Protein AF-A0A9J7E4Y8-F1 (afdb_monomer_lite)

Secondary structure (DSSP, 8-state):
---HHHHHHHHTTTTGGG-SEEEEEEE----TTS---S-EEEEEEETTTTEEEEE-SSTTTTHHHHHHHHHHHHHHH-SS--EEEE---PPPSSSS-HHHHHHHHHHHHHHHHHHHS-STT----SPP-HHHHHHHHHHHHHHHH--

pLDDT: mean 95.01, std 5.18, range [61.28, 98.75]

Structure (mmCIF, N/CA/C/O backbone):
data_AF-A0A9J7E4Y8-F1
#
_entry.id   AF-A0A9J7E4Y8-F1
#
loop_
_atom_site.group_PDB
_atom_site.id
_atom_site.type_symbol
_atom_site.label_atom_id
_atom_site.label_alt_id
_atom_site.label_comp_id
_atom_site.label_asym_id
_atom_site.label_entity_id
_atom_site.label_seq_id
_atom_site.pdbx_PDB_ins_code
_atom_site.Cartn_x
_atom_site.Cartn_y
_atom_site.Cartn_z
_atom_site.occupancy
_atom_site.B_iso_or_equiv
_atom_site.auth_seq_id
_atom_site.auth_comp_id
_atom_site.auth_asym_id
_atom_site.auth_atom_id
_atom_site.pdbx_PDB_model_num
ATOM 1 N N . MET A 1 1 ? -22.290 5.982 -7.780 1.00 61.28 1 MET A N 1
ATOM 2 C CA . MET A 1 1 ? -21.967 5.666 -6.376 1.00 61.28 1 MET A CA 1
ATOM 3 C C . MET A 1 1 ? -22.011 4.158 -6.281 1.00 61.28 1 MET A C 1
ATOM 5 O O . MET A 1 1 ? -23.034 3.607 -6.663 1.00 61.28 1 MET A O 1
ATOM 9 N N . VAL A 1 2 ? -20.900 3.516 -5.924 1.00 74.69 2 VAL A N 1
ATOM 10 C CA . VAL A 1 2 ? -20.845 2.051 -5.784 1.00 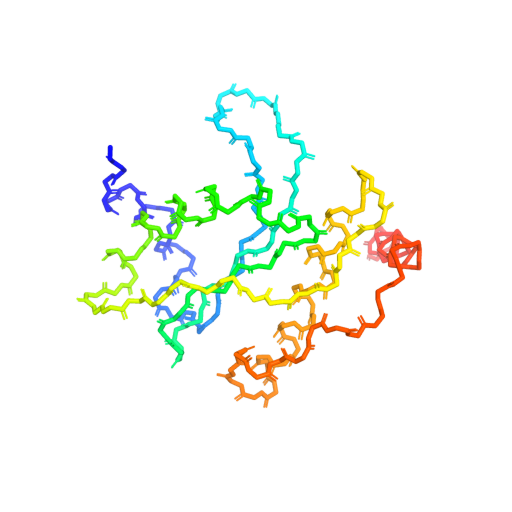74.69 2 VAL A CA 1
ATOM 11 C C . VAL A 1 2 ? -21.753 1.650 -4.621 1.00 74.69 2 VAL A C 1
ATOM 13 O O . VAL A 1 2 ? -21.721 2.308 -3.579 1.00 74.69 2 VAL A O 1
ATOM 16 N N . HIS A 1 3 ? -22.597 0.636 -4.805 1.00 83.75 3 HIS A N 1
ATOM 17 C CA . HIS A 1 3 ? -23.513 0.186 -3.755 1.00 83.75 3 HIS A CA 1
ATOM 18 C C . HIS A 1 3 ? -22.784 -0.713 -2.745 1.00 83.75 3 HIS A C 1
ATOM 20 O O . HIS A 1 3 ? -21.936 -1.518 -3.123 1.00 83.75 3 HIS A O 1
ATOM 26 N N . GLU A 1 4 ? -23.126 -0.610 -1.456 1.00 84.00 4 GLU A N 1
ATOM 27 C CA . GLU A 1 4 ? -22.498 -1.424 -0.398 1.00 84.00 4 GLU A CA 1
ATOM 28 C C . GLU A 1 4 ? -22.641 -2.933 -0.657 1.00 84.00 4 GLU A C 1
ATOM 30 O O . GLU A 1 4 ? -21.700 -3.681 -0.406 1.00 84.00 4 GLU A O 1
ATOM 35 N N . ASP A 1 5 ? -23.762 -3.372 -1.239 1.00 87.88 5 ASP A N 1
ATOM 36 C CA . ASP A 1 5 ? -24.007 -4.777 -1.595 1.00 87.88 5 ASP A CA 1
ATOM 37 C C . ASP A 1 5 ? -23.033 -5.297 -2.673 1.00 87.88 5 ASP A C 1
ATOM 39 O O . ASP A 1 5 ? -22.616 -6.461 -2.650 1.00 87.88 5 ASP A O 1
ATOM 43 N N . GLU A 1 6 ? -22.617 -4.432 -3.605 1.00 89.81 6 GLU A N 1
ATOM 44 C CA . GLU A 1 6 ? -21.608 -4.780 -4.611 1.00 89.81 6 GLU A CA 1
ATOM 45 C C . GLU A 1 6 ? -20.245 -4.966 -3.941 1.00 89.81 6 GLU A C 1
ATOM 47 O O . GLU A 1 6 ? -19.569 -5.963 -4.182 1.00 89.81 6 GLU A O 1
ATOM 52 N N . ILE A 1 7 ? -19.871 -4.058 -3.034 1.00 90.94 7 ILE A N 1
ATOM 53 C CA . ILE A 1 7 ? -18.632 -4.155 -2.249 1.00 90.94 7 ILE A CA 1
ATOM 54 C C . ILE A 1 7 ? -18.636 -5.435 -1.398 1.00 90.94 7 ILE A C 1
ATOM 56 O O . ILE A 1 7 ? -17.647 -6.173 -1.383 1.00 90.94 7 ILE A O 1
ATOM 60 N N . ALA A 1 8 ? -19.755 -5.730 -0.732 1.00 91.56 8 ALA A N 1
ATOM 61 C CA . ALA A 1 8 ? -19.926 -6.916 0.100 1.00 91.56 8 ALA A CA 1
ATOM 62 C C . ALA A 1 8 ? -19.678 -8.209 -0.686 1.00 91.56 8 ALA A C 1
ATOM 64 O O . ALA A 1 8 ? -18.933 -9.075 -0.228 1.00 91.56 8 ALA A O 1
ATOM 65 N N . THR A 1 9 ? -20.210 -8.293 -1.908 1.00 94.19 9 THR A N 1
ATOM 66 C CA . THR A 1 9 ? -20.052 -9.462 -2.788 1.00 94.19 9 THR A CA 1
ATOM 67 C C . THR A 1 9 ? -18.579 -9.838 -3.004 1.00 94.19 9 THR A C 1
ATOM 69 O O . THR A 1 9 ? -18.247 -11.023 -3.051 1.00 94.19 9 THR A O 1
ATOM 72 N N . PHE A 1 10 ? -17.677 -8.853 -3.086 1.00 91.06 10 PHE A N 1
ATOM 73 C CA . PHE A 1 10 ? -16.242 -9.096 -3.269 1.00 91.06 10 PHE A CA 1
ATOM 74 C C . PHE A 1 10 ? -15.466 -9.234 -1.954 1.00 91.06 10 PHE A C 1
ATOM 76 O O . PHE A 1 10 ? -14.489 -9.983 -1.899 1.00 91.06 10 PHE A O 1
ATOM 83 N N . LEU A 1 11 ? -15.863 -8.519 -0.896 1.00 93.75 11 LEU A N 1
ATOM 84 C CA . LEU A 1 11 ? -15.065 -8.419 0.332 1.00 93.75 11 LEU A CA 1
ATOM 85 C C . LEU A 1 11 ? -15.495 -9.371 1.457 1.00 93.75 11 LEU A C 1
ATOM 87 O O . LEU A 1 11 ? -14.662 -9.728 2.297 1.00 93.75 11 LEU A O 1
ATOM 91 N N . GLU A 1 12 ? -16.750 -9.823 1.482 1.00 93.31 12 GLU A N 1
ATOM 92 C CA . GLU A 1 12 ? -17.219 -10.812 2.460 1.00 93.31 12 GLU A CA 1
ATOM 93 C C . GLU A 1 12 ? -16.503 -12.164 2.338 1.00 93.31 12 GLU A C 1
ATOM 95 O O . GLU A 1 12 ? -16.071 -12.675 3.376 1.00 93.31 12 GLU A O 1
ATOM 100 N N . PRO A 1 13 ? -16.273 -12.727 1.129 1.00 96.56 13 PR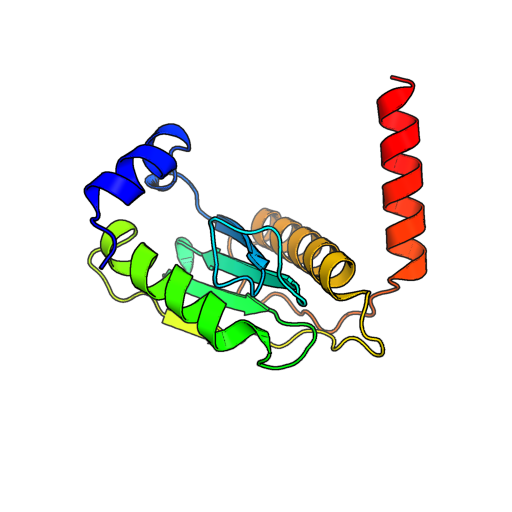O A N 1
ATOM 101 C CA . PRO A 1 13 ? -15.517 -13.974 0.987 1.00 96.56 13 PRO A CA 1
ATOM 102 C C . PRO A 1 13 ? -14.076 -13.874 1.504 1.00 96.56 13 PRO A C 1
ATOM 104 O O . PRO A 1 13 ? -13.486 -14.875 1.903 1.00 96.56 13 PRO A O 1
ATOM 107 N N . LEU A 1 14 ? -13.510 -12.662 1.529 1.00 95.94 14 LEU A N 1
ATOM 108 C CA . LEU A 1 14 ? -12.179 -12.386 2.077 1.00 95.94 14 LEU A CA 1
ATOM 109 C C . LEU A 1 14 ? -12.191 -12.215 3.603 1.00 95.94 14 LEU A C 1
ATOM 111 O O . LEU A 1 14 ? -11.135 -12.029 4.212 1.00 95.94 14 LEU A O 1
ATOM 115 N N . GLU A 1 15 ? -13.369 -12.268 4.227 1.00 95.44 15 GLU A N 1
ATOM 116 C CA . GLU A 1 15 ? -13.604 -12.013 5.645 1.00 95.44 15 GLU A CA 1
ATOM 117 C C . GLU A 1 15 ? -12.997 -10.680 6.104 1.00 95.44 15 GLU A C 1
ATOM 119 O O . GLU A 1 15 ? -12.361 -10.609 7.164 1.00 95.44 15 GLU A O 1
ATOM 124 N N . ILE A 1 16 ? -13.149 -9.619 5.300 1.00 93.88 16 ILE A N 1
ATOM 125 C CA . ILE A 1 16 ? -12.469 -8.339 5.549 1.00 93.88 16 ILE A CA 1
ATOM 126 C C . ILE A 1 16 ? -12.774 -7.773 6.943 1.00 93.88 16 ILE A C 1
ATOM 128 O O . ILE A 1 16 ? -11.894 -7.230 7.606 1.00 93.88 16 ILE A O 1
ATOM 132 N N . SER A 1 17 ? -13.991 -8.004 7.447 1.00 90.69 17 SER A N 1
ATOM 133 C CA . SER A 1 17 ? -14.435 -7.586 8.779 1.00 90.69 17 SER A CA 1
ATOM 134 C C . SER A 1 17 ? -13.613 -8.202 9.919 1.00 90.69 17 SER A C 1
ATOM 136 O O . SER A 1 17 ? -13.534 -7.614 11.003 1.00 90.69 17 SER A O 1
ATOM 138 N N . LYS A 1 18 ? -12.962 -9.351 9.692 1.00 94.88 18 LYS A N 1
ATOM 139 C CA . LYS A 1 18 ? -12.074 -10.022 10.654 1.00 94.88 18 LYS A CA 1
ATOM 140 C C . LYS A 1 18 ? -10.620 -9.551 10.554 1.00 9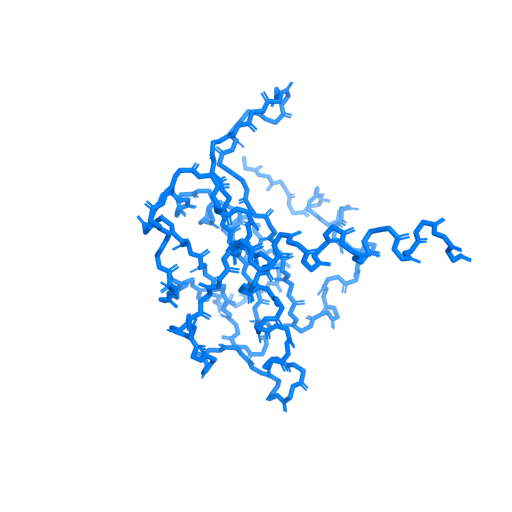4.88 18 LYS A C 1
ATOM 142 O O . LYS A 1 18 ? -9.839 -9.812 11.471 1.00 94.88 18 LYS A O 1
ATOM 147 N N . LYS A 1 19 ? -10.231 -8.875 9.469 1.00 96.88 19 LYS A N 1
ATOM 148 C CA . LYS A 1 19 ? -8.845 -8.442 9.250 1.00 96.88 19 LYS A CA 1
ATOM 149 C C . LYS A 1 19 ? -8.548 -7.182 10.063 1.00 96.88 19 LYS A C 1
ATOM 151 O O . LYS A 1 19 ? -9.377 -6.283 10.168 1.00 96.88 19 LYS A O 1
ATOM 156 N N . GLN A 1 20 ? -7.360 -7.139 10.663 1.00 97.81 20 GLN A N 1
ATOM 157 C CA . GLN A 1 20 ? -6.880 -5.950 11.380 1.00 97.81 20 GLN A CA 1
ATOM 158 C C . GLN A 1 20 ? -6.244 -4.940 10.424 1.00 97.81 20 GLN A C 1
ATOM 160 O O . GLN A 1 20 ? -6.387 -3.738 10.613 1.00 97.81 20 GLN A O 1
ATOM 165 N N . PHE A 1 21 ? -5.591 -5.442 9.376 1.00 98.44 21 PHE A N 1
ATOM 166 C CA . PHE A 1 21 ? -4.929 -4.641 8.358 1.00 98.44 21 PHE A CA 1
ATOM 167 C C . PHE A 1 21 ? -5.316 -5.145 6.976 1.00 98.44 21 PHE A C 1
ATOM 169 O O . PHE A 1 21 ? -5.397 -6.358 6.764 1.00 98.44 21 PHE A O 1
ATOM 176 N N . VAL A 1 22 ? -5.539 -4.223 6.045 1.00 98.12 22 VAL A N 1
ATOM 177 C CA . VAL A 1 22 ? -5.823 -4.540 4.641 1.00 98.12 22 VAL A CA 1
ATOM 178 C C . VAL A 1 22 ? -4.953 -3.654 3.767 1.00 98.12 22 VAL A C 1
ATOM 180 O O . VAL A 1 22 ? -4.979 -2.433 3.903 1.00 98.12 22 VAL A O 1
ATOM 183 N N . PHE A 1 23 ? -4.168 -4.276 2.892 1.00 98.56 23 PHE A N 1
ATOM 184 C CA . PHE A 1 23 ? -3.205 -3.607 2.027 1.00 98.56 23 PHE A CA 1
ATOM 185 C C . PHE A 1 23 ? -3.724 -3.618 0.592 1.00 98.56 23 PHE A C 1
ATOM 187 O O . PHE A 1 23 ? -4.037 -4.677 0.053 1.00 98.56 23 PHE A O 1
ATOM 194 N N . PHE A 1 24 ? -3.776 -2.445 -0.025 1.00 98.06 24 PHE A N 1
ATOM 195 C CA . PHE A 1 24 ? -4.210 -2.251 -1.400 1.00 98.06 24 PHE A CA 1
ATOM 196 C C . PHE A 1 24 ? -3.032 -1.716 -2.216 1.00 98.06 24 PHE A C 1
ATOM 198 O O . PHE A 1 24 ? -2.567 -0.595 -1.994 1.00 98.06 24 PHE A O 1
ATOM 205 N N . ALA A 1 25 ? -2.552 -2.517 -3.169 1.00 97.88 25 ALA A N 1
ATOM 206 C CA . ALA A 1 25 ? -1.692 -2.014 -4.233 1.00 97.88 25 ALA A CA 1
ATOM 207 C C . ALA A 1 25 ? -2.575 -1.216 -5.196 1.00 97.88 25 ALA A C 1
ATOM 209 O O . ALA A 1 25 ? -3.426 -1.786 -5.878 1.00 97.88 25 ALA A O 1
ATOM 210 N N . LEU A 1 26 ? -2.415 0.103 -5.194 1.00 96.88 26 LEU A N 1
ATOM 211 C CA . LEU A 1 26 ? -3.307 1.018 -5.886 1.00 96.88 26 LEU A CA 1
ATOM 212 C C . LEU A 1 26 ? -2.645 1.565 -7.144 1.00 96.88 26 LEU A C 1
ATOM 214 O O . LEU A 1 26 ? -1.518 2.057 -7.084 1.00 96.88 26 LEU A O 1
ATOM 218 N N . ASN A 1 27 ? -3.379 1.535 -8.248 1.00 96.31 27 ASN A N 1
ATOM 219 C CA . ASN A 1 27 ? -2.990 2.115 -9.522 1.00 96.31 27 ASN A CA 1
ATOM 220 C C . ASN A 1 27 ? -3.905 3.295 -9.876 1.00 96.31 27 ASN A C 1
ATOM 222 O O . ASN A 1 27 ? -5.047 3.342 -9.429 1.00 96.31 27 ASN A O 1
ATOM 226 N N . ASP A 1 28 ? -3.384 4.246 -10.645 1.00 94.31 28 ASP A N 1
ATOM 227 C CA . ASP A 1 28 ? -4.074 5.468 -11.081 1.00 94.31 28 ASP A CA 1
ATOM 228 C C . ASP A 1 28 ? -4.973 5.283 -12.321 1.00 94.31 28 ASP A C 1
ATOM 230 O O . ASP A 1 28 ? -5.518 6.264 -12.822 1.00 94.31 28 ASP A O 1
ATOM 234 N N . ASN A 1 29 ? -5.133 4.061 -12.843 1.00 94.00 29 ASN A N 1
ATOM 235 C CA . ASN A 1 29 ? -6.040 3.801 -13.959 1.00 94.00 29 ASN A CA 1
ATOM 236 C C . ASN A 1 29 ? -7.504 4.035 -13.552 1.00 94.00 29 ASN A C 1
ATOM 238 O O . ASN A 1 29 ? -8.069 3.275 -12.765 1.00 94.00 29 ASN A O 1
ATOM 242 N N . ASP A 1 30 ? -8.129 5.055 -14.133 1.00 88.62 30 ASP A N 1
ATOM 243 C CA . ASP A 1 30 ? -9.528 5.427 -13.899 1.00 88.62 30 ASP A CA 1
ATOM 244 C C . ASP A 1 30 ? -10.510 4.759 -14.877 1.00 88.62 30 ASP A C 1
ATOM 246 O O . ASP A 1 30 ? -11.725 4.921 -14.750 1.00 88.62 30 ASP A O 1
ATOM 250 N N . THR A 1 31 ? -9.992 3.986 -15.836 1.00 89.12 31 THR A N 1
ATOM 251 C CA . THR A 1 31 ? -10.780 3.314 -16.870 1.00 89.12 31 THR A CA 1
ATOM 252 C C . THR A 1 31 ? -10.717 1.793 -16.671 1.00 89.12 31 THR A C 1
ATOM 254 O O . THR A 1 31 ? -9.827 1.140 -17.216 1.00 89.12 31 THR A O 1
ATOM 257 N N . PRO A 1 32 ? -11.645 1.188 -15.903 1.00 81.94 32 PRO A N 1
ATOM 258 C CA . PRO A 1 32 ? -11.570 -0.228 -15.524 1.00 81.94 32 PRO A CA 1
ATOM 259 C C . PRO A 1 32 ? -11.685 -1.194 -16.712 1.00 81.94 32 PRO A C 1
ATOM 261 O O . PRO A 1 32 ? -11.140 -2.294 -16.661 1.00 81.94 32 PRO A O 1
ATOM 264 N N . ASP A 1 33 ? -12.340 -0.775 -17.798 1.00 89.88 33 ASP A N 1
ATOM 265 C CA . ASP A 1 33 ? -12.522 -1.586 -19.009 1.00 89.88 33 ASP A CA 1
ATOM 266 C C . ASP A 1 33 ? -11.321 -1.526 -19.971 1.00 89.88 33 ASP A C 1
ATOM 268 O O . ASP A 1 33 ? -11.330 -2.153 -21.033 1.00 89.88 33 ASP A O 1
ATOM 272 N N . MET A 1 34 ? -10.275 -0.767 -19.627 1.00 92.31 34 MET A N 1
ATOM 273 C CA . MET A 1 34 ? -9.075 -0.612 -20.444 1.00 92.31 34 MET A CA 1
ATOM 274 C C . MET A 1 34 ? -7.817 -0.860 -19.615 1.00 92.31 34 MET A C 1
ATOM 276 O O . MET A 1 34 ? -7.668 -0.362 -18.503 1.00 92.31 34 MET A O 1
ATOM 280 N N . ALA A 1 35 ? -6.866 -1.605 -20.179 1.00 91.31 35 ALA A N 1
ATOM 281 C CA . ALA A 1 35 ? -5.540 -1.713 -19.583 1.00 91.31 35 ALA A CA 1
ATOM 282 C C . ALA A 1 35 ? -4.861 -0.334 -19.589 1.00 91.31 35 ALA A C 1
ATOM 284 O O . ALA A 1 35 ? -4.795 0.323 -20.631 1.00 91.31 35 ALA A O 1
ATOM 285 N N . GLY A 1 36 ? -4.347 0.094 -18.439 1.00 92.62 36 GLY A N 1
ATOM 286 C CA . GLY A 1 36 ? -3.807 1.436 -18.275 1.00 92.62 36 GLY A CA 1
ATOM 287 C C . GLY A 1 36 ? -3.161 1.657 -16.914 1.00 92.62 36 GLY A C 1
ATOM 288 O O . GLY A 1 36 ? -2.849 0.704 -16.198 1.00 92.62 36 GLY A O 1
ATOM 289 N N . GLY A 1 37 ? -2.971 2.935 -16.592 1.00 92.38 37 GLY A N 1
ATOM 290 C CA . GLY A 1 37 ? -2.283 3.392 -15.390 1.00 92.38 37 GLY A CA 1
ATOM 291 C C . GLY A 1 37 ? -0.801 3.677 -15.618 1.00 92.38 37 GLY A C 1
ATOM 292 O O . GLY A 1 37 ? -0.115 2.994 -16.379 1.00 92.38 37 GLY A O 1
ATOM 293 N N . SER A 1 38 ? -0.308 4.710 -14.948 1.00 94.25 38 SER A N 1
ATOM 294 C CA . SER A 1 38 ? 1.066 5.196 -15.022 1.00 94.25 38 SER A CA 1
ATOM 295 C C . SER A 1 38 ? 1.818 5.073 -13.700 1.00 94.25 38 SER A C 1
ATOM 297 O O . SER A 1 38 ? 3.050 5.023 -13.695 1.00 94.25 38 SER A O 1
ATOM 299 N N . HIS A 1 39 ? 1.099 4.981 -12.580 1.00 97.25 39 HIS A N 1
ATOM 300 C CA . HIS A 1 39 ? 1.696 5.074 -11.258 1.00 97.25 39 HIS A CA 1
ATOM 301 C C . HIS A 1 39 ? 1.078 4.094 -10.262 1.00 97.25 39 HIS A C 1
ATOM 303 O O . HIS A 1 39 ? -0.095 3.736 -10.341 1.00 97.25 39 HIS A O 1
ATOM 309 N N . TRP A 1 40 ? 1.898 3.644 -9.316 1.00 98.12 40 TRP A N 1
ATOM 310 C CA . TRP A 1 40 ? 1.491 2.740 -8.247 1.00 98.12 40 TRP A CA 1
ATOM 311 C C . TRP A 1 40 ? 1.790 3.366 -6.890 1.00 98.12 40 TRP A C 1
ATOM 313 O O . TRP A 1 40 ? 2.864 3.919 -6.671 1.00 98.12 40 TRP A O 1
ATOM 323 N N . SER A 1 41 ? 0.854 3.223 -5.959 1.00 98.50 41 SER A N 1
ATOM 324 C CA . SER A 1 41 ? 1.002 3.642 -4.564 1.00 98.50 41 SER A CA 1
ATOM 325 C C . SER A 1 41 ? 0.396 2.598 -3.628 1.00 98.50 41 SER A C 1
ATOM 327 O O . SER A 1 41 ? -0.317 1.698 -4.073 1.00 98.50 41 SER A O 1
ATOM 329 N N . LEU A 1 42 ? 0.645 2.718 -2.328 1.00 98.69 42 LEU A N 1
ATOM 330 C CA . LEU A 1 42 ? 0.112 1.800 -1.329 1.00 98.69 42 LEU A CA 1
ATOM 331 C C . LEU A 1 42 ? -0.955 2.499 -0.487 1.00 98.69 42 LEU A C 1
ATOM 333 O O . LEU A 1 42 ? -0.700 3.557 0.083 1.00 98.69 42 LEU A O 1
ATOM 337 N N . LEU A 1 43 ? -2.128 1.887 -0.358 1.00 98.75 43 LEU A N 1
ATOM 338 C CA . LEU A 1 43 ? -3.149 2.292 0.606 1.00 98.75 43 LEU A CA 1
ATOM 339 C C . LEU A 1 43 ? -3.315 1.176 1.639 1.00 98.75 43 LEU A C 1
ATOM 341 O O . LEU A 1 43 ? -3.445 0.010 1.274 1.00 98.75 43 LEU A O 1
ATOM 345 N N . VAL A 1 44 ? -3.313 1.515 2.926 1.00 98.69 44 VAL A N 1
ATOM 346 C CA . VAL A 1 44 ? -3.451 0.533 4.009 1.00 98.69 44 VAL A CA 1
ATOM 347 C C . VAL A 1 44 ? -4.570 0.943 4.949 1.00 98.69 44 VAL A C 1
ATOM 349 O O . VAL A 1 44 ? -4.506 2.005 5.560 1.00 98.69 44 VAL A O 1
ATOM 352 N N . TYR A 1 45 ? -5.582 0.091 5.092 1.00 98.44 45 TYR A N 1
ATOM 353 C CA . TYR A 1 45 ? -6.574 0.215 6.154 1.00 98.44 45 TYR A CA 1
ATOM 354 C C . TYR A 1 45 ? -6.033 -0.413 7.437 1.00 98.44 45 TYR A C 1
ATOM 356 O O . TYR A 1 45 ? -5.659 -1.587 7.437 1.00 98.44 45 TYR A O 1
ATOM 364 N N . SER A 1 46 ? -6.034 0.350 8.526 1.00 98.38 46 SER A N 1
ATOM 365 C CA . SER A 1 46 ? -5.779 -0.121 9.885 1.00 98.38 46 SER A CA 1
ATOM 366 C C . SER A 1 46 ? -7.064 -0.040 10.699 1.00 98.38 46 SER A C 1
ATOM 368 O O . SER A 1 46 ? -7.548 1.045 11.036 1.00 98.38 46 SER A O 1
ATOM 370 N N . LYS A 1 47 ? -7.618 -1.206 11.035 1.00 97.56 47 LYS A N 1
ATOM 371 C CA . LYS A 1 47 ? -8.792 -1.325 11.901 1.00 97.56 47 LYS A CA 1
ATOM 372 C C . LYS A 1 47 ? -8.503 -0.886 13.344 1.00 97.56 47 LYS A C 1
ATOM 374 O O . LYS A 1 47 ? -9.327 -0.139 13.871 1.00 97.56 47 LYS A O 1
ATOM 379 N N . PRO A 1 48 ? -7.371 -1.268 13.982 1.00 97.44 48 PRO A N 1
ATOM 380 C CA . PRO A 1 48 ? -7.047 -0.818 15.339 1.00 97.44 48 PRO A CA 1
ATOM 381 C C . PRO A 1 48 ? -6.935 0.704 15.474 1.00 97.44 48 PRO A C 1
ATOM 383 O O . PRO A 1 48 ? -7.224 1.248 16.535 1.00 97.44 48 PRO A O 1
ATOM 386 N N . GLU A 1 49 ? -6.528 1.387 14.403 1.00 97.75 49 GLU A N 1
ATOM 387 C CA . GLU A 1 49 ? -6.293 2.837 14.396 1.00 97.75 49 GLU A CA 1
ATOM 388 C C . GLU A 1 49 ? -7.438 3.620 13.735 1.00 97.75 49 GLU A C 1
ATOM 390 O O . GLU A 1 49 ? -7.373 4.846 13.664 1.00 97.75 49 GLU A O 1
ATOM 395 N N . ALA A 1 50 ? -8.476 2.923 13.249 1.00 97.50 50 ALA A N 1
ATOM 396 C CA . ALA A 1 50 ? -9.584 3.491 12.482 1.00 97.50 50 ALA A CA 1
ATOM 397 C C . ALA A 1 50 ? -9.097 4.489 11.413 1.00 97.50 50 ALA A C 1
ATOM 399 O O . ALA A 1 50 ? -9.568 5.625 11.333 1.00 97.50 50 ALA A O 1
ATOM 400 N N . CYS A 1 51 ? -8.108 4.081 10.612 1.00 98.38 51 CYS A N 1
ATOM 401 C CA . CYS A 1 51 ? -7.419 4.980 9.692 1.00 98.38 51 CYS A CA 1
ATOM 402 C C . CYS A 1 51 ? -6.992 4.276 8.400 1.00 98.38 51 CYS A C 1
ATOM 404 O O . CYS A 1 51 ? -6.553 3.126 8.415 1.00 98.38 51 CYS A O 1
ATOM 406 N N . PHE A 1 52 ? -7.088 4.997 7.289 1.00 98.56 52 PHE A N 1
ATOM 407 C CA . PHE A 1 52 ? -6.408 4.700 6.040 1.00 98.56 52 PHE A CA 1
ATOM 408 C C . PHE A 1 52 ? -5.095 5.480 5.963 1.00 98.56 52 PHE A C 1
ATOM 410 O O . PHE A 1 52 ? -5.092 6.703 6.085 1.00 98.56 52 PHE A O 1
ATOM 417 N N . TYR A 1 53 ? -3.993 4.782 5.700 1.00 98.56 53 TYR A N 1
ATOM 418 C CA . TYR A 1 53 ? -2.684 5.377 5.442 1.00 98.56 53 TYR A CA 1
ATOM 419 C C . TYR A 1 53 ? -2.332 5.218 3.966 1.00 98.56 53 TYR A C 1
ATOM 421 O O . TYR A 1 53 ? -2.236 4.097 3.466 1.00 98.56 53 TYR A O 1
ATOM 429 N N . HIS A 1 54 ? -2.132 6.333 3.270 1.00 98.56 54 HIS A N 1
ATOM 430 C CA . HIS A 1 54 ? -1.684 6.369 1.880 1.00 98.56 54 HIS A CA 1
ATOM 431 C C . HIS A 1 54 ? -0.189 6.674 1.828 1.00 98.56 54 HIS A C 1
ATOM 433 O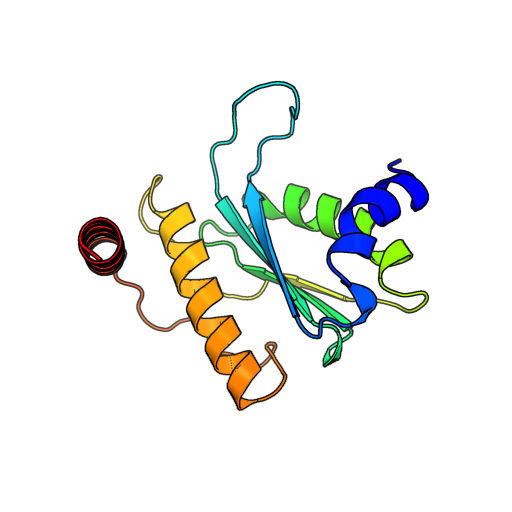 O . HIS A 1 54 ? 0.254 7.688 2.363 1.00 98.56 54 HIS A O 1
ATOM 439 N N . LEU A 1 55 ? 0.585 5.785 1.208 1.00 98.31 55 LEU A N 1
ATOM 440 C CA . LEU A 1 55 ? 2.018 5.933 0.994 1.00 98.31 55 LEU A CA 1
ATOM 441 C C . LEU A 1 55 ? 2.272 6.022 -0.504 1.00 98.31 55 LEU A C 1
ATOM 443 O O . LEU A 1 55 ? 1.980 5.088 -1.258 1.00 98.31 55 LEU A O 1
ATOM 447 N N . ASP A 1 56 ? 2.851 7.142 -0.912 1.00 98.00 56 ASP A N 1
ATOM 448 C CA . ASP A 1 56 ? 3.112 7.455 -2.306 1.00 98.00 56 ASP A CA 1
ATOM 449 C C . ASP A 1 56 ? 4.573 7.880 -2.494 1.00 98.00 56 ASP A C 1
ATOM 451 O O . ASP A 1 56 ? 5.024 8.883 -1.931 1.00 98.00 56 ASP A O 1
ATOM 455 N N . SER A 1 57 ? 5.319 7.104 -3.283 1.00 97.62 57 SER A N 1
ATOM 456 C CA . SER A 1 57 ? 6.710 7.409 -3.625 1.00 97.62 57 SER A CA 1
ATOM 457 C C . SER A 1 57 ? 6.836 8.545 -4.643 1.00 97.62 57 SER A C 1
ATOM 459 O O . SER A 1 57 ? 7.949 9.013 -4.876 1.00 97.62 57 SER A O 1
ATOM 461 N N . SER A 1 58 ? 5.726 9.001 -5.233 1.00 95.69 58 SER A N 1
ATOM 462 C CA . SER A 1 58 ? 5.628 10.247 -5.991 1.00 95.69 58 SER A CA 1
ATOM 463 C C . SER A 1 58 ? 4.578 11.135 -5.333 1.00 95.69 58 SER A C 1
ATOM 465 O O . SER A 1 58 ? 3.385 11.009 -5.598 1.00 95.69 58 SER A O 1
ATOM 467 N N . TYR A 1 59 ? 5.025 11.992 -4.413 1.00 90.56 59 TYR A N 1
ATOM 468 C CA . TYR A 1 59 ? 4.173 12.758 -3.505 1.00 90.56 59 TYR A CA 1
ATOM 469 C C . TYR A 1 59 ? 2.882 13.280 -4.159 1.00 90.56 59 TYR A C 1
ATOM 471 O O . TYR A 1 59 ? 2.913 14.106 -5.072 1.00 90.56 59 TYR A O 1
ATOM 479 N N . VAL A 1 60 ? 1.747 12.799 -3.633 1.00 88.06 60 VAL A N 1
ATOM 480 C CA . VAL A 1 60 ? 0.370 13.190 -3.991 1.00 88.06 60 VAL A CA 1
ATOM 481 C C . VAL A 1 60 ? -0.086 12.750 -5.395 1.00 88.06 60 VAL A C 1
ATOM 483 O O . VAL A 1 60 ? -1.258 12.932 -5.723 1.00 88.06 60 VAL A O 1
ATOM 486 N N . SER A 1 61 ? 0.752 12.076 -6.191 1.00 90.81 61 SER A N 1
ATOM 487 C CA . SER A 1 61 ? 0.399 11.646 -7.553 1.00 90.81 61 SER A CA 1
ATOM 488 C C . SER A 1 61 ? -0.846 10.758 -7.589 1.00 90.81 61 SER A C 1
ATOM 490 O O . SER A 1 61 ? -1.664 10.908 -8.492 1.00 90.81 61 SER A O 1
ATOM 492 N N . ASN A 1 62 ? -1.022 9.871 -6.605 1.00 95.19 62 ASN A N 1
ATOM 493 C CA . ASN A 1 62 ? -2.152 8.944 -6.546 1.00 95.19 62 ASN A CA 1
ATOM 494 C C . ASN A 1 62 ? -3.176 9.270 -5.445 1.00 95.19 62 ASN A C 1
ATOM 496 O O . ASN A 1 62 ? -4.001 8.431 -5.081 1.00 95.19 62 ASN A O 1
ATOM 500 N N . HIS A 1 63 ? -3.133 10.482 -4.882 1.00 96.56 63 HIS A N 1
ATOM 501 C CA . HIS A 1 63 ? -3.981 10.852 -3.744 1.00 96.56 63 HIS A CA 1
ATOM 502 C C . HIS A 1 63 ? -5.477 10.775 -4.074 1.00 96.56 63 HIS A C 1
ATOM 504 O O . HIS A 1 63 ? -6.260 10.283 -3.265 1.00 96.56 63 HIS A O 1
ATOM 510 N N . LYS A 1 64 ? -5.875 11.218 -5.275 1.00 95.62 64 LYS A N 1
ATOM 511 C CA . LYS A 1 64 ? -7.274 11.161 -5.722 1.00 95.62 64 LYS A CA 1
ATOM 512 C C . LYS A 1 64 ? -7.778 9.717 -5.780 1.00 95.62 64 LYS A C 1
ATOM 514 O O . LYS A 1 64 ? -8.795 9.427 -5.161 1.00 95.62 64 LYS A O 1
ATOM 519 N N . ALA A 1 65 ? -7.049 8.822 -6.448 1.00 95.94 65 ALA A N 1
ATOM 520 C CA . ALA A 1 65 ? -7.417 7.409 -6.533 1.00 95.94 65 ALA A CA 1
ATOM 521 C C . ALA A 1 65 ? -7.489 6.761 -5.139 1.00 95.94 65 ALA A C 1
ATOM 523 O O . ALA A 1 65 ? -8.395 5.981 -4.847 1.00 95.94 65 ALA A O 1
ATOM 524 N N . ALA A 1 66 ? -6.555 7.117 -4.246 1.00 97.56 66 ALA A N 1
ATOM 525 C CA . ALA A 1 66 ? -6.515 6.580 -2.889 1.00 97.56 66 ALA A CA 1
ATOM 526 C C . ALA A 1 66 ? -7.713 7.042 -2.061 1.00 97.56 66 ALA A C 1
ATOM 528 O O . ALA A 1 66 ? -8.331 6.237 -1.362 1.00 97.56 66 ALA A O 1
ATOM 529 N N . TRP A 1 67 ? -8.063 8.323 -2.168 1.00 96.88 67 TRP A N 1
ATOM 530 C CA . TRP A 1 67 ? -9.244 8.880 -1.526 1.00 96.88 67 TRP A CA 1
ATOM 531 C C . TRP A 1 67 ? -10.537 8.288 -2.094 1.00 96.88 67 TRP A C 1
ATOM 533 O O . TRP A 1 67 ? -11.427 7.933 -1.326 1.00 96.88 67 TRP A O 1
ATOM 543 N N . GLU A 1 68 ? -10.649 8.131 -3.414 1.00 95.12 68 GLU A N 1
ATOM 544 C CA . GLU A 1 68 ? -11.826 7.533 -4.053 1.00 95.12 68 GLU A CA 1
ATOM 545 C C . GLU A 1 68 ? -12.056 6.103 -3.558 1.00 95.12 68 GLU A C 1
ATOM 547 O O . GLU A 1 68 ? -13.155 5.791 -3.097 1.00 95.12 68 GLU A O 1
ATOM 552 N N . LEU A 1 69 ? -11.018 5.259 -3.540 1.00 94.94 69 LEU A N 1
ATOM 553 C CA . LEU A 1 69 ? -11.125 3.909 -2.986 1.00 94.94 69 LEU A CA 1
ATOM 554 C C . LEU A 1 69 ? -11.488 3.932 -1.493 1.00 94.94 69 LEU A C 1
ATOM 556 O O . LEU A 1 69 ? -12.419 3.241 -1.078 1.00 94.94 69 LEU A O 1
ATOM 560 N N . ALA A 1 70 ? -10.793 4.737 -0.683 1.00 96.56 70 ALA A N 1
ATOM 561 C CA . ALA A 1 70 ? -11.065 4.823 0.750 1.00 96.56 70 ALA A CA 1
ATOM 562 C C . ALA A 1 70 ? -12.504 5.286 1.026 1.00 96.56 70 ALA A C 1
ATOM 564 O O . ALA A 1 70 ? -13.215 4.647 1.795 1.00 96.56 70 ALA A O 1
ATOM 565 N N . SER A 1 71 ? -12.970 6.344 0.362 1.00 94.88 71 SER A N 1
ATOM 566 C CA . SER A 1 71 ? -14.306 6.916 0.568 1.00 94.88 71 SER A CA 1
ATOM 567 C C . SER A 1 71 ? -15.444 5.951 0.225 1.00 94.88 71 SER A C 1
ATOM 569 O O . SER A 1 71 ? -16.462 5.964 0.913 1.00 94.88 71 SER A O 1
ATOM 571 N N . HIS A 1 72 ? -15.260 5.069 -0.764 1.00 93.12 72 HIS A N 1
ATOM 572 C CA . HIS A 1 72 ? -16.216 4.000 -1.060 1.00 93.12 72 HIS A CA 1
ATOM 573 C C . HIS A 1 72 ? -16.190 2.875 -0.018 1.00 93.12 72 HIS A C 1
ATOM 575 O O . HIS A 1 72 ? -17.227 2.289 0.277 1.00 93.12 72 HIS A O 1
ATOM 581 N N . LEU A 1 73 ? -15.024 2.573 0.559 1.00 94.44 73 LEU A N 1
ATOM 582 C CA . LEU A 1 73 ? -14.881 1.508 1.554 1.00 94.44 73 LEU A CA 1
ATOM 583 C C . LEU A 1 73 ? -15.289 1.934 2.968 1.00 94.44 73 LEU A C 1
ATOM 585 O O . LEU A 1 73 ? -15.710 1.085 3.750 1.00 94.44 73 LEU A O 1
ATOM 589 N N . ILE A 1 74 ? -15.166 3.217 3.321 1.00 94.19 74 ILE A N 1
ATOM 590 C CA . ILE A 1 74 ? -15.445 3.718 4.676 1.00 94.19 74 ILE A CA 1
ATOM 591 C C . ILE A 1 74 ? -16.850 3.325 5.171 1.00 94.19 74 ILE A C 1
ATOM 593 O O . ILE A 1 74 ? -16.908 2.708 6.238 1.00 94.19 74 ILE A O 1
ATOM 597 N N . PRO A 1 75 ? -17.951 3.593 4.431 1.00 91.75 75 PRO A N 1
ATOM 598 C CA . PRO A 1 75 ? -19.305 3.247 4.877 1.00 91.75 75 PRO A CA 1
ATOM 599 C C . PRO A 1 75 ? -19.489 1.747 5.128 1.00 91.75 75 PRO A C 1
ATOM 601 O O . PRO A 1 75 ? -20.160 1.346 6.077 1.00 91.75 75 PRO A O 1
ATOM 604 N N . TYR A 1 76 ? -18.829 0.924 4.310 1.00 91.56 76 TYR A N 1
ATOM 605 C CA . TYR A 1 76 ? -18.887 -0.529 4.404 1.00 91.56 76 TYR A CA 1
ATOM 606 C C . TYR A 1 76 ? -18.068 -1.081 5.586 1.00 91.56 76 TYR A C 1
ATOM 608 O O . TYR A 1 76 ? -18.495 -2.005 6.279 1.00 91.56 76 TYR A O 1
ATOM 616 N N . LEU A 1 77 ? -16.883 -0.521 5.846 1.00 91.88 77 LEU A N 1
ATOM 617 C CA . LEU A 1 77 ? -15.963 -1.024 6.873 1.00 91.88 77 LEU A CA 1
ATOM 618 C C . LEU A 1 77 ? -16.361 -0.622 8.297 1.00 91.88 77 LEU A C 1
ATOM 620 O O . LEU A 1 77 ? -16.047 -1.344 9.248 1.00 91.88 77 LEU A O 1
ATOM 624 N N . SER A 1 78 ? -17.000 0.535 8.475 1.00 88.38 78 SER A N 1
ATOM 625 C CA . SER A 1 78 ? -17.392 1.030 9.794 1.00 88.38 78 SER A CA 1
ATOM 626 C C . SER A 1 78 ? -18.530 2.041 9.715 1.00 88.38 78 SER A C 1
ATOM 628 O O . SER A 1 78 ? -18.572 2.890 8.836 1.00 88.38 78 SER A O 1
ATOM 630 N N . LYS A 1 79 ? -19.403 2.025 10.729 1.00 83.00 79 LYS A N 1
ATOM 631 C CA . LYS A 1 79 ? -20.400 3.088 10.957 1.00 83.00 79 LYS A CA 1
ATOM 632 C C . LYS A 1 79 ? -19.821 4.321 11.665 1.00 83.00 79 LYS A C 1
ATOM 634 O O . LYS A 1 79 ? -20.535 5.299 11.866 1.00 83.00 79 LYS A O 1
ATOM 639 N N . GLY A 1 80 ? -18.573 4.242 12.127 1.00 86.75 80 GLY A N 1
ATOM 640 C CA . GLY A 1 80 ? -17.855 5.339 12.774 1.00 86.75 80 GLY A CA 1
ATOM 641 C C . GLY A 1 80 ? -16.943 6.095 11.808 1.00 86.75 80 GLY A C 1
ATOM 642 O O . GLY A 1 80 ? -16.767 5.702 10.659 1.00 86.75 80 GLY A O 1
ATOM 643 N N . ASN A 1 81 ? -16.313 7.159 12.304 1.00 91.81 81 ASN A N 1
ATOM 644 C CA . ASN A 1 81 ? -15.348 7.922 11.518 1.00 91.81 81 ASN A CA 1
ATOM 645 C C . ASN A 1 81 ? -14.060 7.116 11.326 1.00 91.81 81 ASN A C 1
ATOM 647 O O . ASN A 1 81 ? -13.442 6.686 12.300 1.00 91.81 81 ASN A O 1
ATOM 651 N N . ILE A 1 82 ? -13.653 6.952 10.070 1.00 96.69 82 ILE A N 1
ATOM 652 C CA . ILE A 1 82 ? -12.336 6.447 9.692 1.00 96.69 82 ILE A CA 1
ATOM 653 C C . ILE A 1 82 ? -11.541 7.628 9.133 1.00 96.69 82 ILE A C 1
ATOM 655 O O . ILE A 1 82 ? -12.020 8.348 8.257 1.00 96.69 82 ILE A O 1
ATOM 659 N N . ASN A 1 83 ? -10.330 7.830 9.644 1.00 97.62 83 ASN A N 1
ATOM 660 C CA . ASN A 1 83 ? -9.432 8.878 9.170 1.00 97.62 83 ASN A CA 1
ATOM 661 C C . ASN A 1 83 ? -8.759 8.480 7.850 1.00 97.62 83 ASN A C 1
ATOM 663 O O . ASN A 1 83 ? -8.629 7.299 7.536 1.00 97.62 83 ASN A O 1
ATOM 667 N N . PHE A 1 84 ? -8.274 9.468 7.104 1.00 97.94 84 PHE A N 1
ATOM 668 C CA . PHE A 1 84 ? -7.414 9.268 5.942 1.00 97.94 84 PHE A CA 1
ATOM 669 C C . PHE A 1 84 ? -6.167 10.133 6.104 1.00 97.94 84 PHE A C 1
ATOM 671 O O . PHE A 1 84 ? -6.272 11.340 6.326 1.00 97.94 84 PHE A O 1
ATOM 678 N N . VAL A 1 85 ? -4.993 9.519 6.011 1.00 97.56 85 VAL A N 1
ATOM 679 C CA . VAL A 1 85 ? -3.702 10.164 6.247 1.00 97.56 85 VAL A CA 1
ATOM 680 C C . VAL A 1 85 ? -2.757 9.842 5.100 1.00 97.56 85 VAL A C 1
ATOM 682 O O . VAL A 1 85 ? -2.468 8.678 4.831 1.00 97.56 85 VAL A O 1
ATOM 685 N N . THR A 1 86 ? -2.206 10.876 4.468 1.00 97.19 86 THR A N 1
ATOM 686 C CA . THR A 1 86 ? -1.001 10.729 3.644 1.00 97.19 86 THR A CA 1
ATOM 687 C C . THR A 1 86 ? 0.181 10.530 4.589 1.00 97.19 86 THR A C 1
ATOM 689 O O . THR A 1 86 ? 0.504 11.424 5.369 1.00 97.19 86 THR A O 1
ATOM 692 N N . LYS A 1 87 ? 0.790 9.345 4.571 1.00 96.12 87 LYS A N 1
ATOM 693 C CA . LYS A 1 87 ? 1.924 8.992 5.427 1.00 96.12 87 LYS A CA 1
ATOM 694 C C . LYS A 1 8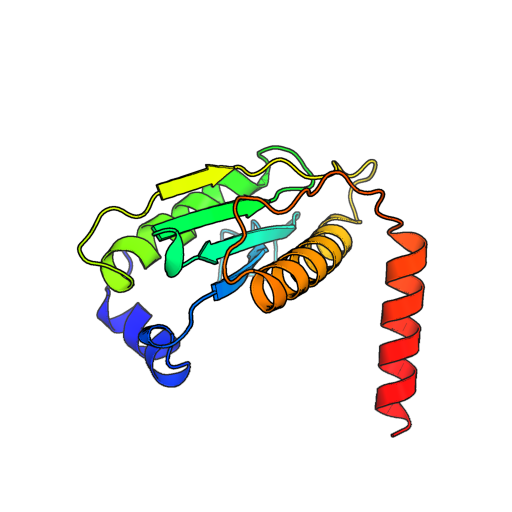7 ? 3.223 9.213 4.659 1.00 96.12 87 LYS A C 1
ATOM 696 O O . LYS A 1 87 ? 3.386 8.701 3.551 1.00 96.12 87 LYS A O 1
ATOM 701 N N . ASP A 1 88 ? 4.148 9.948 5.270 1.00 95.81 88 ASP A N 1
ATOM 702 C CA . ASP A 1 88 ? 5.465 10.198 4.689 1.00 95.81 88 ASP A CA 1
ATOM 703 C C . ASP A 1 88 ? 6.189 8.883 4.393 1.00 95.81 88 ASP A C 1
ATOM 705 O O . ASP A 1 88 ? 6.169 7.946 5.193 1.00 95.81 88 ASP A O 1
ATOM 709 N N . CYS A 1 89 ? 6.838 8.816 3.233 1.00 96.75 89 CYS A N 1
ATOM 710 C CA . CYS A 1 89 ? 7.676 7.697 2.823 1.00 96.75 89 CYS A CA 1
ATOM 711 C C . CYS A 1 89 ? 8.770 8.181 1.868 1.00 96.75 89 CYS A C 1
ATOM 713 O O . CYS A 1 89 ? 8.717 9.307 1.357 1.00 96.75 89 CYS A O 1
ATOM 715 N N . LEU A 1 90 ? 9.780 7.343 1.625 1.00 97.38 90 LEU A N 1
ATOM 716 C CA . LEU A 1 90 ? 10.836 7.701 0.685 1.00 97.38 90 LEU A CA 1
ATOM 717 C C . LEU A 1 90 ? 10.293 7.964 -0.718 1.00 97.38 90 LEU A C 1
ATOM 719 O O . LEU A 1 90 ? 9.553 7.164 -1.287 1.00 97.38 90 LEU A O 1
ATOM 723 N N . GLN A 1 91 ? 10.748 9.076 -1.286 1.00 97.50 91 GLN A N 1
ATOM 724 C CA . GLN A 1 91 ? 10.387 9.500 -2.628 1.00 97.50 91 GLN A CA 1
ATOM 725 C C . GLN A 1 91 ? 11.295 8.826 -3.661 1.00 97.50 91 GLN A C 1
ATOM 727 O O . GLN A 1 91 ? 12.512 8.722 -3.472 1.00 97.50 91 GLN A O 1
ATOM 732 N N . GLN A 1 92 ? 10.699 8.343 -4.748 1.00 95.88 92 GLN A N 1
ATOM 733 C CA . GLN A 1 92 ? 11.435 7.768 -5.868 1.00 95.88 92 GLN A CA 1
ATOM 734 C C . GLN A 1 92 ? 12.174 8.860 -6.645 1.00 95.88 92 GLN A C 1
ATOM 736 O O . GLN A 1 92 ? 11.707 9.990 -6.767 1.00 95.88 92 GLN A O 1
ATOM 741 N N . SER A 1 93 ? 13.324 8.511 -7.215 1.00 95.25 93 SER A N 1
ATOM 742 C CA . SER A 1 93 ? 14.143 9.424 -8.024 1.00 95.25 93 SER A CA 1
ATOM 743 C C . SER A 1 93 ? 14.027 9.182 -9.535 1.00 95.25 93 SER A C 1
ATOM 745 O O . SER A 1 93 ? 14.747 9.798 -10.317 1.00 95.25 93 SER A O 1
ATOM 747 N N . ASN A 1 94 ? 13.145 8.273 -9.961 1.00 95.69 94 ASN A N 1
ATOM 748 C CA . ASN A 1 94 ? 12.920 7.897 -11.359 1.00 95.69 94 ASN A CA 1
ATOM 749 C C . ASN A 1 94 ? 11.430 7.634 -11.633 1.00 95.69 94 ASN A C 1
ATOM 751 O O . ASN A 1 94 ? 10.625 7.684 -10.715 1.00 95.69 94 ASN A O 1
ATOM 755 N N . GLY A 1 95 ? 11.052 7.346 -12.881 1.00 93.62 95 GLY A N 1
ATOM 756 C CA . GLY A 1 95 ? 9.650 7.152 -13.284 1.00 93.62 95 GLY A CA 1
ATOM 757 C C . GLY A 1 95 ? 9.139 5.705 -13.308 1.00 93.62 95 GLY A C 1
ATOM 758 O O . GLY A 1 95 ? 8.066 5.481 -13.846 1.00 93.62 95 GLY A O 1
ATOM 759 N N . TYR A 1 96 ? 9.890 4.715 -12.811 1.00 95.31 96 TYR A N 1
ATOM 760 C CA . TYR A 1 96 ? 9.579 3.290 -13.049 1.00 95.31 96 TYR A CA 1
ATOM 761 C C . TYR A 1 96 ? 9.691 2.385 -11.816 1.00 95.31 96 TYR A C 1
ATOM 763 O O . TYR A 1 96 ? 9.364 1.198 -11.890 1.00 95.31 96 TYR A O 1
ATOM 771 N N . ASP A 1 97 ? 10.166 2.904 -10.682 1.00 97.94 97 ASP A N 1
ATOM 772 C CA . ASP A 1 97 ? 10.324 2.125 -9.452 1.00 97.94 97 ASP A CA 1
ATOM 773 C C . ASP A 1 97 ? 9.128 2.205 -8.495 1.00 97.94 97 ASP A C 1
ATOM 775 O O . ASP A 1 97 ? 9.149 1.503 -7.489 1.00 97.94 97 ASP A O 1
ATOM 779 N N . CYS A 1 98 ? 8.065 2.961 -8.797 1.00 97.81 98 CYS A N 1
ATOM 780 C CA . CYS A 1 98 ? 6.889 3.104 -7.920 1.00 97.81 98 CYS A CA 1
ATOM 781 C C . CYS A 1 98 ? 6.333 1.758 -7.415 1.00 97.81 98 CYS A C 1
ATOM 783 O O . CYS A 1 98 ? 6.126 1.580 -6.217 1.00 97.81 98 CYS A O 1
ATOM 785 N N . GLY A 1 99 ? 6.218 0.751 -8.288 1.00 97.94 99 GLY A N 1
ATOM 786 C CA . GLY A 1 99 ? 5.799 -0.599 -7.889 1.00 97.94 99 GLY A CA 1
ATOM 787 C C . GLY A 1 99 ? 6.761 -1.292 -6.911 1.00 97.94 99 GLY A C 1
ATOM 788 O O . GLY A 1 99 ? 6.325 -2.017 -6.021 1.00 97.94 99 GLY A O 1
ATOM 789 N N . VAL A 1 100 ? 8.071 -1.040 -7.009 1.00 98.31 100 VAL A N 1
ATOM 790 C CA . VAL A 1 100 ? 9.062 -1.567 -6.053 1.00 98.31 100 VAL A CA 1
ATOM 791 C C . VAL A 1 100 ? 8.925 -0.877 -4.696 1.00 98.31 100 VAL A C 1
ATOM 793 O O . VAL A 1 100 ? 9.000 -1.544 -3.666 1.00 98.31 100 VAL A O 1
ATOM 796 N N . TYR A 1 101 ? 8.668 0.434 -4.684 1.00 98.38 101 TYR A N 1
ATOM 797 C CA . TYR A 1 101 ? 8.388 1.172 -3.450 1.00 98.38 101 TYR A CA 1
ATOM 798 C C . TYR A 1 101 ? 7.115 0.663 -2.763 1.00 98.38 101 TYR A C 1
ATOM 800 O O . TYR A 1 101 ? 7.131 0.489 -1.546 1.00 98.38 101 TYR A O 1
ATOM 808 N N . VAL A 1 102 ? 6.053 0.341 -3.515 1.00 98.56 102 VAL A N 1
ATOM 809 C CA . VAL A 1 102 ? 4.844 -0.306 -2.964 1.00 98.56 102 VAL A CA 1
ATOM 810 C C . VAL A 1 102 ? 5.197 -1.601 -2.233 1.00 98.56 102 VAL A C 1
ATOM 812 O O . VAL A 1 102 ? 4.783 -1.776 -1.088 1.00 98.56 102 VAL A O 1
ATOM 815 N N . LEU A 1 103 ? 6.002 -2.476 -2.845 1.00 98.44 103 LEU A N 1
ATOM 816 C CA . LEU A 1 103 ? 6.404 -3.748 -2.233 1.00 98.44 103 LEU A CA 1
ATOM 817 C C . LEU A 1 103 ? 7.247 -3.548 -0.967 1.00 98.44 103 LEU A C 1
ATOM 819 O O . LEU A 1 103 ? 6.942 -4.143 0.064 1.00 98.44 103 LEU A O 1
ATOM 823 N N . CYS A 1 104 ? 8.268 -2.686 -1.016 1.00 98.31 104 CYS A N 1
ATOM 824 C CA . CYS A 1 104 ? 9.105 -2.387 0.150 1.00 98.31 104 CYS A CA 1
ATOM 825 C C . CYS A 1 104 ? 8.296 -1.779 1.304 1.00 98.31 104 CYS A C 1
ATOM 827 O O . CYS A 1 104 ? 8.470 -2.169 2.458 1.00 98.31 104 CYS A O 1
ATOM 829 N N . ASN A 1 105 ? 7.397 -0.840 1.000 1.00 98.25 105 ASN A N 1
ATOM 830 C CA . ASN A 1 105 ? 6.547 -0.209 2.003 1.00 98.25 105 ASN A CA 1
ATOM 831 C C . ASN A 1 105 ? 5.564 -1.214 2.617 1.00 98.25 105 ASN A C 1
ATOM 833 O O . ASN A 1 105 ? 5.386 -1.223 3.834 1.00 98.25 105 ASN A O 1
ATOM 837 N N . ALA A 1 106 ? 4.958 -2.079 1.798 1.00 98.56 106 ALA A N 1
ATOM 838 C CA . ALA A 1 106 ? 4.030 -3.105 2.265 1.00 98.56 106 ALA A CA 1
ATOM 839 C C . ALA A 1 106 ? 4.723 -4.120 3.182 1.00 98.56 106 ALA A C 1
ATOM 841 O O . ALA A 1 106 ? 4.219 -4.395 4.266 1.00 98.56 106 ALA A O 1
ATOM 842 N N . GLU A 1 107 ? 5.896 -4.622 2.790 1.00 98.12 107 GLU A N 1
ATOM 843 C CA . GLU A 1 107 ? 6.694 -5.546 3.602 1.00 98.12 107 GLU A CA 1
ATOM 844 C C . GLU A 1 107 ? 7.045 -4.939 4.963 1.00 98.12 107 GLU A C 1
ATOM 846 O O . GLU A 1 107 ? 6.842 -5.562 6.008 1.00 98.12 107 GLU A O 1
ATOM 851 N N . ARG A 1 108 ? 7.508 -3.685 4.963 1.00 98.00 108 ARG A N 1
ATOM 852 C CA . ARG A 1 108 ? 7.888 -2.982 6.187 1.00 98.00 108 ARG A CA 1
ATOM 853 C C . ARG A 1 108 ? 6.705 -2.756 7.124 1.00 98.00 108 ARG A C 1
ATOM 855 O O . ARG A 1 108 ? 6.804 -3.047 8.316 1.00 98.00 108 ARG A O 1
ATOM 862 N N . LEU A 1 109 ? 5.590 -2.258 6.592 1.00 98.38 109 LEU A N 1
ATOM 863 C CA . LEU A 1 109 ? 4.377 -2.034 7.373 1.00 98.38 109 LEU A CA 1
ATOM 864 C C . LEU A 1 109 ? 3.791 -3.348 7.888 1.00 98.38 109 LEU A C 1
ATOM 866 O O . LEU A 1 109 ? 3.372 -3.399 9.038 1.00 98.38 109 LEU A O 1
ATOM 870 N N . ALA A 1 110 ? 3.795 -4.413 7.085 1.00 98.50 110 ALA A N 1
ATOM 871 C CA . ALA A 1 110 ? 3.322 -5.727 7.509 1.00 98.50 110 ALA A CA 1
ATOM 872 C C . ALA A 1 110 ? 4.173 -6.292 8.655 1.00 98.50 110 ALA A C 1
ATOM 874 O O . ALA A 1 110 ? 3.623 -6.784 9.641 1.00 98.50 110 ALA A O 1
ATOM 875 N N . HIS A 1 111 ? 5.500 -6.167 8.573 1.00 98.38 111 HIS A N 1
ATOM 876 C CA . HIS A 1 111 ? 6.400 -6.567 9.654 1.00 98.38 111 HIS A CA 1
ATOM 877 C C . HIS A 1 111 ? 6.156 -5.749 10.934 1.00 98.38 111 HIS A C 1
ATOM 879 O O . HIS A 1 111 ? 6.026 -6.311 12.020 1.00 98.38 111 HIS A O 1
ATOM 885 N N . HIS A 1 112 ? 6.024 -4.423 10.821 1.00 98.44 112 HIS A N 1
ATOM 886 C CA . HIS A 1 112 ? 5.735 -3.555 11.969 1.00 98.44 112 HIS A CA 1
ATOM 887 C C . HIS A 1 112 ? 4.361 -3.841 12.588 1.00 98.44 112 HIS A C 1
ATOM 889 O O . HIS A 1 112 ? 4.242 -3.932 13.811 1.00 98.44 112 HIS A O 1
ATOM 895 N N . ALA A 1 113 ? 3.341 -4.058 11.757 1.00 98.31 113 ALA A N 1
ATOM 896 C CA . ALA A 1 113 ? 1.998 -4.441 12.179 1.00 98.31 113 ALA A CA 1
ATOM 897 C C . ALA A 1 113 ? 1.994 -5.786 12.910 1.00 98.31 113 ALA A C 1
ATOM 899 O O . ALA A 1 113 ? 1.328 -5.928 13.932 1.00 98.31 113 ALA A O 1
ATOM 900 N N . HIS A 1 114 ? 2.760 -6.762 12.417 1.00 98.06 114 HIS A N 1
ATOM 901 C CA . HIS A 1 114 ? 2.901 -8.064 13.060 1.00 98.06 114 HIS A CA 1
ATOM 902 C C . HIS A 1 114 ? 3.499 -7.950 14.469 1.00 98.06 114 HIS A C 1
ATOM 904 O O . HIS A 1 114 ? 3.033 -8.620 15.387 1.00 98.06 114 HIS A O 1
ATOM 910 N N . LEU A 1 115 ? 4.498 -7.082 14.649 1.00 98.06 115 LEU A N 1
ATOM 911 C CA . LEU A 1 115 ? 5.185 -6.911 15.931 1.00 98.06 115 LEU A CA 1
ATOM 912 C C . LEU A 1 115 ? 4.425 -6.029 16.928 1.00 98.06 115 LEU A C 1
ATOM 914 O O . LEU A 1 115 ? 4.506 -6.263 18.131 1.00 98.06 115 LEU A O 1
ATOM 918 N N . THR A 1 116 ? 3.730 -4.997 16.449 1.00 98.12 116 THR A N 1
ATOM 919 C CA . THR A 1 116 ? 3.181 -3.933 17.312 1.00 98.12 116 THR A CA 1
ATOM 920 C C . THR A 1 116 ? 1.657 -3.872 17.332 1.00 98.12 116 THR A C 1
ATOM 922 O O . THR A 1 116 ? 1.084 -3.230 18.209 1.00 98.12 116 THR A O 1
ATOM 925 N N . GLY A 1 117 ? 0.982 -4.517 16.377 1.00 98.19 117 GLY A N 1
ATOM 926 C CA . GLY A 1 117 ? -0.466 -4.408 16.204 1.00 98.19 117 GLY A CA 1
ATOM 927 C C . GLY A 1 117 ? -0.937 -3.026 15.738 1.00 98.19 117 GLY A C 1
ATOM 928 O O . GLY A 1 117 ? -2.125 -2.732 15.853 1.00 98.19 117 GLY A O 1
ATOM 929 N N . GLN A 1 118 ? -0.036 -2.181 15.224 1.00 97.88 118 GLN A N 1
ATOM 930 C CA . GLN A 1 118 ? -0.297 -0.815 14.745 1.00 97.88 118 GLN A CA 1
ATOM 931 C C . GLN A 1 118 ? 0.587 -0.500 13.531 1.00 97.88 118 GLN A C 1
ATOM 933 O O . GLN A 1 118 ? 1.551 -1.220 13.282 1.00 97.88 118 GLN A O 1
ATOM 938 N N . ILE A 1 119 ? 0.292 0.566 12.778 1.00 98.19 119 ILE A N 1
ATOM 939 C CA . ILE A 1 119 ? 1.148 1.025 11.665 1.00 98.19 119 ILE A CA 1
ATOM 940 C C . ILE A 1 119 ? 1.444 2.528 11.665 1.00 98.19 119 ILE A C 1
ATOM 942 O O . ILE A 1 119 ? 2.388 2.952 10.990 1.00 98.19 119 ILE A O 1
ATOM 946 N N . ALA A 1 120 ? 0.718 3.342 12.438 1.00 97.56 120 ALA A N 1
ATOM 947 C CA . ALA A 1 120 ? 0.935 4.788 12.501 1.00 97.56 120 ALA A CA 1
ATOM 948 C C . ALA A 1 120 ? 2.380 5.135 12.865 1.00 97.56 120 ALA A C 1
ATOM 950 O O . ALA A 1 120 ? 2.989 5.985 12.216 1.00 97.56 120 ALA A O 1
ATOM 951 N N . SER A 1 121 ? 2.933 4.434 13.858 1.00 96.56 121 SER A N 1
ATOM 952 C CA . SER A 1 121 ? 4.275 4.647 14.411 1.00 96.56 121 SER A CA 1
ATOM 953 C C . SER A 1 121 ? 5.410 4.042 13.580 1.00 96.56 121 SER A C 1
ATOM 955 O O . SER A 1 121 ? 6.570 4.154 13.966 1.00 96.56 121 SER A O 1
ATOM 957 N N . CYS A 1 122 ? 5.111 3.378 12.460 1.00 97.50 122 CYS A N 1
ATOM 958 C CA . CYS A 1 122 ? 6.154 2.810 11.616 1.00 97.50 122 CYS A CA 1
ATOM 959 C C . CYS A 1 122 ? 6.918 3.927 10.890 1.00 97.50 122 CYS A C 1
ATOM 961 O O . CYS A 1 122 ? 6.327 4.678 10.109 1.00 97.50 122 CYS A O 1
ATOM 963 N N . GLU A 1 123 ? 8.224 4.026 11.127 1.00 95.19 123 GLU A N 1
ATOM 964 C CA . GLU A 1 123 ? 9.119 4.932 10.402 1.00 95.19 123 GLU A CA 1
ATOM 965 C C . GLU A 1 123 ? 9.323 4.437 8.972 1.00 95.19 123 GLU A C 1
ATOM 967 O O . GLU A 1 123 ? 9.742 3.300 8.786 1.00 95.19 123 GLU A O 1
ATOM 972 N N . MET A 1 124 ? 9.074 5.266 7.958 1.00 96.62 124 MET A N 1
ATOM 973 C CA . MET A 1 124 ? 9.104 4.847 6.541 1.00 96.62 124 MET A CA 1
ATOM 974 C C . MET A 1 124 ? 10.229 5.494 5.724 1.00 96.62 124 MET A C 1
ATOM 976 O O . MET A 1 124 ? 10.263 5.364 4.500 1.00 96.62 124 MET A O 1
ATOM 980 N N . LEU A 1 125 ? 11.142 6.208 6.385 1.00 94.31 125 LEU A N 1
ATOM 981 C CA . LEU A 1 125 ? 12.231 6.949 5.739 1.00 94.31 125 LEU A CA 1
ATOM 982 C C . LEU A 1 125 ? 13.547 6.156 5.654 1.00 94.31 125 LEU A C 1
ATOM 984 O O . LEU A 1 125 ? 14.578 6.695 5.250 1.00 94.31 125 LEU A O 1
ATOM 988 N N . ASP A 1 126 ? 13.512 4.866 5.991 1.00 89.81 126 ASP A N 1
ATOM 989 C CA . ASP A 1 126 ? 14.658 3.972 5.843 1.00 89.81 126 ASP A CA 1
ATOM 990 C C . ASP A 1 126 ? 14.993 3.744 4.372 1.00 89.81 126 ASP A C 1
ATOM 992 O O . ASP A 1 126 ? 14.114 3.504 3.546 1.00 89.81 126 ASP A O 1
ATOM 996 N N . LYS A 1 127 ? 16.291 3.777 4.054 1.00 93.25 127 LYS A N 1
ATOM 997 C CA . LYS A 1 127 ? 16.809 3.679 2.685 1.00 93.25 127 LYS A CA 1
ATOM 998 C C . LYS A 1 127 ? 16.266 2.451 1.943 1.00 93.25 127 LYS A C 1
ATOM 1000 O O . LYS A 1 127 ? 16.592 1.316 2.280 1.00 93.25 127 LYS A O 1
ATOM 1005 N N . ILE A 1 128 ? 15.559 2.699 0.843 1.00 94.69 128 ILE A N 1
ATOM 1006 C CA . ILE A 1 128 ? 15.148 1.680 -0.128 1.00 94.69 128 ILE A CA 1
ATOM 1007 C C . ILE A 1 128 ? 16.197 1.599 -1.244 1.00 94.69 128 ILE A C 1
ATOM 1009 O O . ILE A 1 128 ? 16.671 2.618 -1.749 1.00 94.69 128 ILE A O 1
ATOM 1013 N N . SER A 1 129 ? 16.566 0.378 -1.638 1.00 97.00 129 SER A N 1
ATOM 1014 C CA . SER A 1 129 ? 17.405 0.107 -2.812 1.00 97.00 129 SER A CA 1
ATOM 1015 C C . SER A 1 129 ? 16.581 -0.655 -3.855 1.00 97.00 129 SER A C 1
ATOM 1017 O O . SER A 1 129 ? 16.515 -1.888 -3.790 1.00 97.00 129 SER A O 1
ATOM 1019 N N . PRO A 1 130 ? 15.937 0.039 -4.817 1.00 97.19 130 PRO A N 1
ATOM 1020 C CA . PRO A 1 130 ? 15.038 -0.615 -5.765 1.00 97.19 130 PRO A CA 1
ATOM 1021 C C . PRO A 1 130 ? 15.728 -1.683 -6.616 1.00 97.19 130 PRO A C 1
ATOM 1023 O O . PRO A 1 130 ? 15.169 -2.750 -6.852 1.00 97.19 130 PRO A O 1
ATOM 1026 N N . SER A 1 131 ? 16.977 -1.446 -7.027 1.00 97.81 131 SER A N 1
ATOM 1027 C CA . SER A 1 131 ? 17.759 -2.409 -7.811 1.00 97.81 131 SER A CA 1
ATOM 1028 C C . SER A 1 131 ? 18.051 -3.696 -7.036 1.00 97.81 131 SER A C 1
ATOM 1030 O O . SER A 1 131 ? 17.932 -4.789 -7.593 1.00 97.81 131 SER A O 1
ATOM 1032 N N . ALA A 1 132 ? 18.380 -3.584 -5.745 1.00 98.12 132 ALA A N 1
ATOM 1033 C CA . ALA A 1 132 ? 18.577 -4.745 -4.885 1.00 98.12 132 A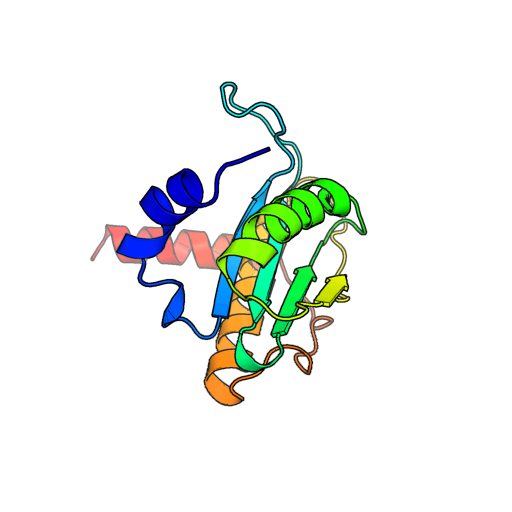LA A CA 1
ATOM 1034 C C . ALA A 1 132 ? 17.262 -5.510 -4.691 1.00 98.12 132 ALA A C 1
ATOM 1036 O O . ALA A 1 132 ? 17.247 -6.726 -4.879 1.00 98.12 132 ALA A O 1
ATOM 1037 N N . LYS A 1 133 ? 16.153 -4.805 -4.419 1.00 98.06 133 LYS A N 1
ATOM 1038 C CA . LYS A 1 133 ? 14.844 -5.444 -4.232 1.00 98.06 133 LYS A CA 1
ATOM 1039 C C . LYS A 1 133 ? 14.351 -6.141 -5.501 1.00 98.06 133 LYS A C 1
ATOM 1041 O O . LYS A 1 133 ? 13.860 -7.260 -5.428 1.00 98.06 133 LYS A O 1
ATOM 1046 N N . ARG A 1 134 ? 14.545 -5.545 -6.683 1.00 98.31 134 ARG A N 1
ATOM 1047 C CA . ARG A 1 134 ? 14.244 -6.198 -7.972 1.00 98.31 134 ARG A CA 1
ATOM 1048 C C . ARG A 1 134 ? 15.011 -7.511 -8.138 1.00 98.31 134 ARG A C 1
ATOM 1050 O O . ARG A 1 134 ? 14.423 -8.504 -8.556 1.00 98.31 134 ARG A O 1
ATOM 1057 N N . LYS A 1 135 ? 16.305 -7.528 -7.795 1.00 98.50 135 LYS A N 1
ATOM 1058 C CA . LYS A 1 135 ? 17.134 -8.743 -7.855 1.00 98.50 135 LYS A CA 1
ATOM 1059 C C . LYS A 1 135 ? 16.658 -9.803 -6.859 1.00 98.50 135 LYS A C 1
ATOM 1061 O O . LYS A 1 135 ? 16.602 -10.976 -7.208 1.00 98.50 135 LYS A O 1
ATOM 1066 N N . GLU A 1 136 ? 16.307 -9.390 -5.646 1.00 98.38 136 GLU A N 1
ATOM 1067 C CA . GLU A 1 136 ? 15.753 -10.269 -4.613 1.00 98.38 136 GLU A CA 1
ATOM 1068 C C . GLU A 1 136 ? 14.443 -10.924 -5.070 1.00 98.38 136 GLU A C 1
ATOM 1070 O O . GLU A 1 136 ? 14.334 -12.146 -5.032 1.00 98.38 136 GLU A O 1
ATOM 1075 N N . ILE A 1 137 ? 13.493 -10.133 -5.584 1.00 98.06 137 ILE A N 1
ATOM 1076 C CA . ILE A 1 137 ? 12.210 -10.629 -6.103 1.00 98.06 137 ILE A CA 1
ATOM 1077 C C . ILE A 1 137 ? 12.438 -11.618 -7.249 1.00 98.06 137 ILE A C 1
ATOM 1079 O O . ILE A 1 137 ? 11.840 -12.690 -7.262 1.00 98.06 137 ILE A O 1
ATOM 1083 N N . LEU A 1 138 ? 13.320 -11.287 -8.196 1.00 98.06 138 LEU A N 1
ATOM 1084 C CA . LEU A 1 138 ? 13.623 -12.166 -9.324 1.00 98.06 138 LEU A CA 1
ATOM 1085 C C . LEU A 1 138 ? 14.204 -13.509 -8.860 1.00 98.06 138 LEU A C 1
ATOM 1087 O O . LEU A 1 138 ? 13.785 -14.560 -9.336 1.00 98.06 138 LEU A O 1
ATOM 1091 N N . ASN A 1 139 ? 15.136 -13.480 -7.907 1.00 98.19 139 ASN A N 1
ATOM 1092 C CA . ASN A 1 139 ? 15.706 -14.696 -7.333 1.00 98.19 139 ASN A CA 1
ATOM 1093 C C . ASN A 1 139 ? 14.649 -15.530 -6.599 1.00 98.19 139 ASN A C 1
ATOM 1095 O O . ASN A 1 139 ? 14.651 -16.750 -6.732 1.00 98.19 139 ASN A O 1
ATOM 1099 N N . LEU A 1 140 ? 13.746 -14.883 -5.853 1.00 97.94 140 LEU A N 1
ATOM 1100 C CA . LEU A 1 140 ? 12.653 -15.564 -5.162 1.00 97.94 140 LEU A CA 1
ATOM 1101 C C . LEU A 1 140 ? 11.721 -16.262 -6.159 1.00 97.94 140 LEU A C 1
ATOM 1103 O O . LEU A 1 140 ? 11.399 -17.432 -5.966 1.00 97.94 140 LEU A O 1
ATOM 1107 N N . ILE A 1 141 ? 11.351 -15.583 -7.251 1.00 98.12 141 ILE A N 1
ATOM 1108 C CA . ILE A 1 141 ? 10.533 -16.163 -8.327 1.00 98.12 141 ILE A CA 1
ATOM 1109 C C . ILE A 1 141 ? 11.200 -17.422 -8.887 1.00 98.12 141 ILE A C 1
ATOM 1111 O O . ILE A 1 141 ? 10.543 -18.454 -8.980 1.00 98.12 141 ILE A O 1
ATOM 1115 N N . TYR A 1 142 ? 12.497 -17.368 -9.208 1.00 98.06 142 TYR A N 1
ATOM 1116 C CA . TYR A 1 142 ? 13.211 -18.550 -9.700 1.00 98.06 142 TYR A CA 1
ATOM 1117 C C . TYR A 1 142 ? 13.260 -19.672 -8.662 1.00 98.06 142 TYR A C 1
ATOM 1119 O O . TYR A 1 142 ? 12.964 -20.813 -8.993 1.00 98.06 142 TYR A O 1
ATOM 1127 N N . SER A 1 143 ? 13.535 -19.354 -7.393 1.00 98.00 143 SER A N 1
ATOM 1128 C CA . SER A 1 143 ? 13.585 -20.380 -6.344 1.00 98.00 143 SER A CA 1
ATOM 1129 C C . SER A 1 143 ? 12.251 -21.093 -6.117 1.00 98.00 143 SER A C 1
ATOM 1131 O O . SER A 1 143 ? 12.259 -22.270 -5.779 1.00 98.00 143 SER A O 1
ATOM 1133 N N . LEU A 1 144 ? 11.126 -20.392 -6.307 1.00 97.69 144 LEU A N 1
ATOM 1134 C CA . LEU A 1 144 ? 9.782 -20.956 -6.167 1.00 97.69 144 LEU A CA 1
ATOM 1135 C C . LEU A 1 144 ? 9.327 -21.713 -7.421 1.00 97.69 144 LEU A C 1
ATOM 1137 O O . LEU A 1 144 ? 8.445 -22.558 -7.336 1.00 97.69 144 LEU A O 1
ATOM 1141 N N . ALA A 1 145 ? 9.886 -21.392 -8.589 1.00 96.31 145 ALA A N 1
ATOM 1142 C CA . ALA A 1 145 ? 9.615 -22.129 -9.821 1.00 96.31 145 ALA A CA 1
ATOM 1143 C C . ALA A 1 145 ? 10.309 -23.501 -9.837 1.00 96.31 145 ALA A C 1
ATOM 1145 O O . ALA A 1 145 ? 9.801 -24.434 -10.455 1.00 96.31 145 ALA A O 1
ATOM 1146 N N . ASP A 1 146 ? 11.450 -23.608 -9.153 1.00 90.44 146 ASP A N 1
ATOM 1147 C CA . ASP A 1 146 ? 12.249 -24.833 -9.056 1.00 90.44 146 ASP A CA 1
ATOM 1148 C C . ASP A 1 146 ? 11.836 -25.751 -7.880 1.00 90.44 146 ASP A C 1
ATOM 1150 O O . ASP A 1 146 ? 12.391 -26.844 -7.739 1.00 90.44 146 ASP A O 1
ATOM 1154 N N . SER A 1 147 ? 10.897 -25.317 -7.027 1.00 72.38 147 SER A N 1
ATOM 1155 C CA . SER A 1 147 ? 10.415 -26.033 -5.829 1.00 72.38 147 SER A CA 1
ATOM 1156 C C . SER A 1 147 ? 9.080 -26.735 -6.043 1.00 72.38 147 SER A C 1
ATOM 1158 O O . SER A 1 147 ? 8.965 -27.908 -5.620 1.00 72.38 147 SER A O 1
#

Radius of gyration: 16.08 Å; chains: 1; bounding box: 43×39×38 Å

Foldseek 3Di:
DDDLVNVCVPCVVVVVLPDQKDKDFDFPDPDPVDDDGQATWIWMQGNVQLEIETEFLAPPPCVVVNCVVCVVCSVNNDPDDRYYDHDDAHHDPDRPLRVVLSVVQCVQQVVVCVVPVDRNPRDHHPDDDSVVSVVVVVVVVVVVVVD

Sequence (147 aa):
MVHEDEIATFLEPLEISKKQFVFFALNDNDTPDMAGGSHWSLLVYSKPEACFYHLDSSYVSNHKAAWELASHLIPYLSKGNINFVTKDCLQQSNGYDCGVYVLCNAERLAHHAHLTGQIASCEMLDKISPSAKRKEILNLIYSLADS

Organism: Spodoptera litura (NCBI:txid69820)

InterPro domains:
  IPR003653 Ulp1 protease family, C-terminal catalytic domain [PF02902] (16-117)
  IPR003653 Ulp1 protease family, C-terminal catalytic domain [PS50600] (1-109)
  IPR038765 Papain-like cysteine peptidase superfamily [SSF54001] (5-144)
  IPR044613 NEDD8-specific protease 1/2-like [PTHR46468] (5-145)